Protein AF-A0A4Y7RB01-F1 (afdb_monomer)

InterPro domains:
  IPR008651 Uncharacterised protein family HicB [PF05534] (17-64)
  IPR010985 Ribbon-helix-helix [SSF47598] (28-71)
  IPR013321 Arc-type ribbon-helix-helix [G3DSA:1.10.1220.10] (18-71)

Mean predicted aligned error: 14.1 Å

pLDDT: mean 80.07, std 17.85, range [34.03, 98.19]

Solvent-accessible surface area (backbone atoms only — not comparable to full-atom values): 5569 Å² total; per-residue (Å²): 112,75,65,58,55,52,49,56,52,50,56,50,39,61,72,72,68,51,86,74,77,71,80,74,73,95,69,83,76,83,86,74,81,87,84,88,75,58,71,68,60,54,49,54,49,48,54,51,12,54,76,71,74,46,54,54,68,58,43,50,51,52,52,52,27,60,74,71,70,44,85,83,76,92,79,82,79,91,85,77,93,78,132

Sequence (83 aa):
MIQDAKRGWLDIALQDGETIPEPTRAEEYSGKFNIRMPRSLHRTLVEKAKEENVSLNQYINYQLARGVGHPFNTVKSKNNIKS

Organism: NCBI:txid78350

Radius of gyration: 23.34 Å; Cα contacts 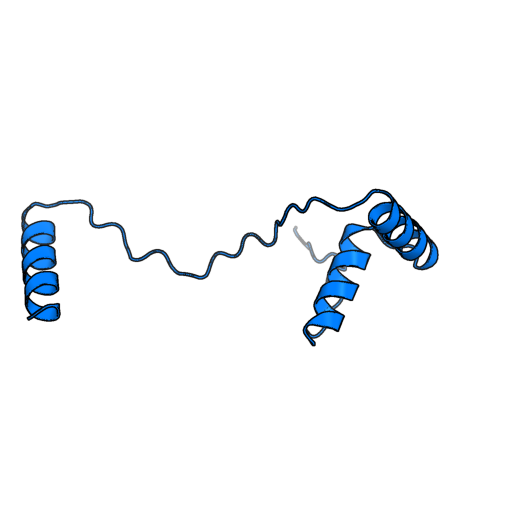(8 Å, |Δi|>4): 24; chains: 1; bounding box: 48×59×41 Å

Foldseek 3Di:
DVVVVVVVVVVVCVVVVHDDDDDPPPDPDVV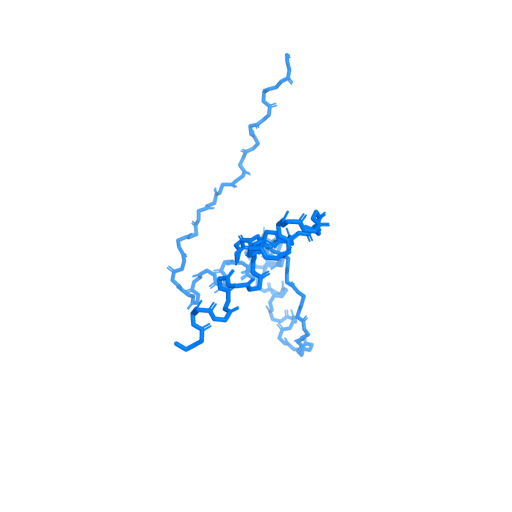DDDDDDDPVVVVVLCVVCVVVVHDSVVSVVVVVCVVVVNDDDPDDDDDDDDD

Structure (mmCIF, N/CA/C/O backbone):
data_AF-A0A4Y7RB01-F1
#
_entry.id   AF-A0A4Y7RB01-F1
#
loop_
_atom_site.group_PDB
_atom_site.id
_atom_site.type_symbol
_atom_site.label_atom_id
_atom_site.label_alt_id
_atom_site.label_comp_id
_atom_site.label_asym_id
_atom_site.label_entity_id
_atom_site.label_seq_id
_atom_site.pdbx_PDB_ins_code
_atom_site.Cartn_x
_atom_site.Cartn_y
_atom_site.Cartn_z
_atom_site.occupancy
_atom_site.B_iso_or_equiv
_atom_site.auth_seq_id
_atom_site.auth_comp_id
_atom_site.auth_asym_id
_atom_site.auth_atom_id
_atom_site.pdbx_PDB_model_num
ATOM 1 N N . MET A 1 1 ? -32.286 -33.884 9.780 1.00 66.31 1 MET A N 1
ATOM 2 C CA . MET A 1 1 ? -31.233 -34.458 10.653 1.00 66.31 1 MET A CA 1
ATOM 3 C C . MET A 1 1 ? -30.253 -33.403 11.173 1.00 66.31 1 MET A C 1
ATOM 5 O O . MET A 1 1 ? -30.302 -33.139 12.361 1.00 66.31 1 MET A O 1
ATOM 9 N N . ILE A 1 2 ? -29.420 -32.729 10.358 1.00 71.94 2 ILE A N 1
ATOM 10 C CA . ILE A 1 2 ? -28.493 -31.696 10.896 1.00 71.94 2 ILE A CA 1
ATOM 11 C C . ILE A 1 2 ? -29.204 -30.398 11.337 1.00 71.94 2 ILE A C 1
ATOM 13 O O . ILE A 1 2 ? -28.753 -29.721 12.251 1.00 71.94 2 ILE A O 1
ATOM 17 N N . GLN A 1 3 ? -30.312 -30.036 10.681 1.00 76.69 3 GLN A N 1
ATOM 18 C CA . GLN A 1 3 ? -31.047 -28.797 10.970 1.00 76.69 3 GLN A CA 1
ATOM 19 C C . GLN A 1 3 ? -31.889 -28.908 12.244 1.00 76.69 3 GLN A C 1
ATOM 21 O O . GLN A 1 3 ? -31.977 -27.956 13.011 1.00 76.69 3 GLN A O 1
ATOM 26 N N . ASP A 1 4 ? -32.448 -30.089 12.496 1.00 80.31 4 ASP A N 1
ATOM 27 C CA . ASP A 1 4 ? -33.249 -30.367 13.691 1.00 80.31 4 ASP A CA 1
ATOM 28 C C . ASP A 1 4 ? -32.369 -30.380 14.945 1.00 80.31 4 ASP A C 1
ATOM 30 O O . ASP A 1 4 ? -32.736 -29.801 15.961 1.00 80.31 4 ASP A O 1
ATOM 34 N N . ALA A 1 5 ? -31.153 -30.932 14.837 1.00 80.06 5 ALA A N 1
ATOM 35 C CA . ALA A 1 5 ? -30.152 -30.877 15.901 1.00 80.06 5 ALA A CA 1
ATOM 36 C C . ALA A 1 5 ? -29.717 -29.436 16.228 1.00 80.06 5 ALA A C 1
ATOM 38 O O . ALA A 1 5 ? -29.561 -29.090 17.395 1.00 80.06 5 ALA A O 1
ATOM 39 N N . LYS A 1 6 ? -29.569 -28.573 15.210 1.00 80.75 6 LYS A N 1
ATOM 40 C CA . LYS A 1 6 ? -29.251 -27.148 15.407 1.00 80.75 6 LYS A CA 1
ATOM 41 C C . LYS A 1 6 ? -30.374 -26.394 16.114 1.00 80.75 6 LYS A C 1
ATOM 43 O O . LYS A 1 6 ? -30.084 -25.597 16.996 1.00 80.75 6 LYS A O 1
ATOM 48 N N . ARG A 1 7 ? -31.634 -26.645 15.737 1.00 81.56 7 ARG A N 1
ATOM 49 C CA . ARG A 1 7 ? -32.801 -26.030 16.392 1.00 81.56 7 ARG A CA 1
ATOM 50 C C . ARG A 1 7 ? -32.927 -26.475 17.843 1.00 81.56 7 ARG A C 1
ATOM 52 O O . ARG A 1 7 ? -32.995 -25.622 18.712 1.00 81.56 7 ARG A O 1
ATOM 59 N N . GLY A 1 8 ? -32.847 -27.783 18.098 1.00 84.12 8 GLY A N 1
ATOM 60 C CA . GLY A 1 8 ? -32.942 -28.315 19.459 1.00 84.12 8 GLY A CA 1
ATOM 61 C C . GLY A 1 8 ? -31.851 -27.775 20.385 1.00 84.12 8 GLY A C 1
ATOM 62 O O . GLY A 1 8 ? -32.130 -27.442 21.530 1.00 84.12 8 GLY A O 1
ATOM 63 N N . TRP A 1 9 ? -30.622 -27.621 19.883 1.00 82.00 9 TRP A N 1
ATOM 64 C CA . TRP A 1 9 ? -29.548 -26.988 20.650 1.00 82.00 9 TRP A CA 1
ATOM 65 C C . TRP A 1 9 ? -29.823 -25.505 20.943 1.00 82.00 9 TRP A C 1
ATOM 67 O O . TRP A 1 9 ? -29.591 -25.055 22.061 1.00 82.00 9 TRP A O 1
ATOM 77 N N . LEU A 1 10 ? -30.342 -24.757 19.963 1.00 82.19 10 LEU A N 1
ATOM 78 C CA . LEU A 1 10 ? -30.646 -23.333 20.119 1.00 82.19 10 LEU A CA 1
ATOM 79 C C . LEU A 1 10 ? -31.783 -23.094 21.125 1.00 82.19 10 LEU A C 1
ATOM 81 O O . LEU A 1 10 ? -31.685 -22.184 21.941 1.00 82.19 10 LEU A O 1
ATOM 85 N N . ASP A 1 11 ? -32.824 -23.929 21.093 1.00 83.00 11 ASP A N 1
ATOM 86 C CA . ASP A 1 11 ? -33.971 -23.841 22.004 1.00 83.00 11 ASP A CA 1
ATOM 87 C C . ASP A 1 11 ? -33.551 -24.080 23.465 1.00 83.00 11 ASP A C 1
ATOM 89 O O . ASP A 1 11 ? -33.960 -23.334 24.354 1.00 83.00 11 ASP A O 1
ATOM 93 N N . ILE A 1 12 ? -32.681 -25.071 23.706 1.00 84.06 12 ILE A N 1
ATOM 94 C CA . ILE A 1 12 ? -32.131 -25.361 25.041 1.00 84.06 12 ILE A CA 1
ATOM 95 C C . ILE A 1 12 ? -31.229 -24.214 25.512 1.00 84.06 12 ILE A C 1
ATOM 97 O O . ILE A 1 12 ? -31.383 -23.735 26.630 1.00 84.06 12 ILE A O 1
ATOM 101 N N . ALA A 1 13 ? -30.335 -23.720 24.648 1.00 80.00 13 ALA A N 1
ATOM 102 C CA . ALA A 1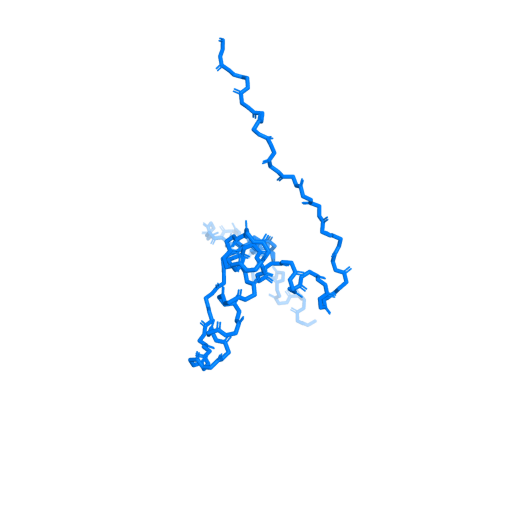 13 ? -29.437 -22.618 24.993 1.00 80.00 13 ALA A CA 1
ATOM 103 C C . ALA A 1 13 ? -30.202 -21.323 25.340 1.00 80.00 13 ALA A C 1
ATOM 105 O O . ALA A 1 13 ? -29.828 -20.611 26.270 1.00 80.00 13 ALA A O 1
ATOM 106 N N . LEU A 1 14 ? -31.305 -21.036 24.637 1.00 78.88 14 LEU A N 1
ATOM 107 C CA . LEU A 1 14 ? -32.187 -19.910 24.960 1.00 78.88 14 LEU A CA 1
ATOM 108 C C . LEU A 1 14 ? -32.923 -20.107 26.293 1.00 78.88 14 LEU A C 1
ATOM 110 O O . LEU A 1 14 ? -33.105 -19.142 27.036 1.00 78.88 14 LEU A O 1
ATOM 114 N N . GLN A 1 15 ? -33.345 -21.337 26.598 1.00 80.56 15 GLN A N 1
ATOM 115 C CA . GLN A 1 15 ? -34.044 -21.668 27.840 1.00 80.56 15 GLN A CA 1
ATOM 116 C C . GLN A 1 15 ? -33.126 -21.586 29.070 1.00 80.56 15 GLN A C 1
ATOM 118 O O . GLN A 1 15 ? -33.561 -21.113 30.120 1.00 80.56 15 GLN A O 1
ATOM 123 N N . ASP A 1 16 ? -31.863 -21.984 28.922 1.00 81.06 16 ASP A N 1
ATOM 124 C CA . ASP A 1 16 ? -30.856 -21.959 29.991 1.00 81.06 16 ASP A CA 1
ATOM 125 C C . ASP A 1 16 ? -30.252 -20.558 30.219 1.00 81.06 16 ASP A C 1
ATOM 127 O O . ASP A 1 16 ? -29.429 -20.367 31.115 1.00 81.06 16 ASP A O 1
ATOM 131 N N . GLY A 1 17 ? -30.678 -19.553 29.441 1.00 73.69 17 GLY A N 1
ATOM 132 C CA . GLY A 1 17 ? -30.181 -18.178 29.547 1.00 73.69 17 GLY A CA 1
ATOM 133 C C . GLY A 1 17 ? -28.718 -18.026 29.124 1.00 73.69 17 GLY A C 1
ATOM 134 O O . GLY A 1 17 ? -28.063 -17.051 29.503 1.00 73.69 17 GLY A O 1
ATOM 135 N N . GLU A 1 18 ? -28.199 -18.984 28.356 1.00 71.56 18 GLU A N 1
ATOM 136 C CA . GLU A 1 18 ? -26.839 -18.959 27.832 1.00 71.56 18 GLU A CA 1
ATOM 137 C C . GLU A 1 18 ? -26.660 -17.779 26.870 1.00 71.56 18 GLU A C 1
ATOM 139 O O . GLU A 1 18 ? -27.532 -17.446 26.060 1.00 71.56 18 GLU A O 1
ATOM 144 N N . THR A 1 19 ? -25.501 -17.123 26.946 1.00 68.88 19 THR A N 1
ATOM 145 C CA . THR A 1 19 ? -25.195 -15.996 26.058 1.00 68.88 19 THR A CA 1
ATOM 146 C C . THR A 1 19 ? -24.819 -16.545 24.688 1.00 68.88 19 THR A C 1
ATOM 148 O O . THR A 1 19 ? -23.654 -16.835 24.419 1.00 68.88 19 THR A O 1
ATOM 151 N N . ILE A 1 20 ? -25.812 -16.711 23.815 1.00 73.31 20 ILE A N 1
ATOM 152 C CA . ILE A 1 20 ? -25.587 -17.141 22.435 1.00 73.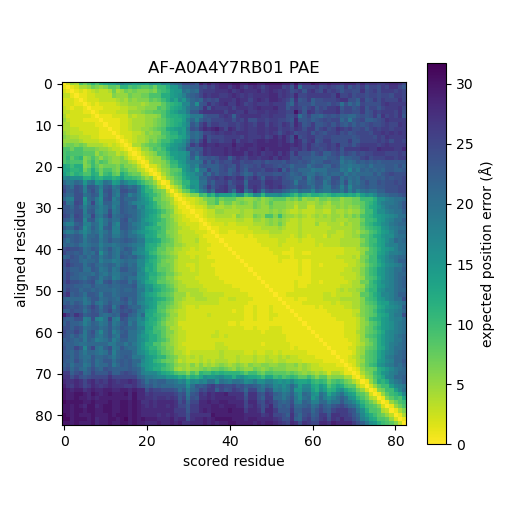31 20 ILE A CA 1
ATOM 153 C C . ILE A 1 20 ? -24.883 -15.995 21.697 1.00 73.31 20 ILE A C 1
ATOM 155 O O . ILE A 1 20 ? -25.480 -14.927 21.534 1.00 73.31 20 ILE A O 1
ATOM 159 N N . PRO A 1 21 ? -23.628 -16.172 21.243 1.00 70.44 21 PRO A N 1
ATOM 160 C CA . PRO A 1 21 ? -22.976 -15.154 20.441 1.00 70.44 21 PRO A CA 1
ATOM 161 C C . PRO A 1 21 ? -23.756 -15.003 19.136 1.00 70.44 21 PRO A C 1
ATOM 163 O O . PRO A 1 21 ? -23.996 -15.986 18.428 1.00 70.44 21 PRO A O 1
ATOM 166 N N . GLU A 1 22 ? -24.155 -13.773 18.814 1.00 70.25 22 GLU A N 1
ATOM 167 C CA . GLU A 1 22 ? -24.746 -13.498 17.511 1.00 70.25 22 GLU A CA 1
ATOM 168 C C . GLU A 1 22 ? -23.779 -13.957 16.410 1.00 70.25 22 GLU A C 1
ATOM 170 O O . GLU A 1 22 ? -22.556 -13.823 16.568 1.00 70.25 22 GLU A O 1
ATOM 175 N N . PRO A 1 23 ? -24.291 -14.509 15.292 1.00 68.94 23 PRO A N 1
ATOM 176 C CA . PRO A 1 23 ? -23.448 -14.827 14.154 1.00 68.94 23 PRO A CA 1
ATOM 177 C C . PRO A 1 23 ? -22.671 -13.566 13.791 1.00 68.94 23 PRO A C 1
ATOM 179 O O . PRO A 1 23 ? -23.259 -12.541 13.446 1.00 68.94 23 PRO A O 1
ATOM 182 N N . THR A 1 24 ? -21.346 -13.630 13.925 1.00 59.50 24 THR A N 1
ATOM 183 C CA . THR A 1 24 ? -20.482 -12.496 13.618 1.00 59.50 24 THR A CA 1
ATOM 184 C C . THR A 1 24 ? -20.805 -12.069 12.194 1.00 59.50 24 THR A C 1
ATOM 186 O O . THR A 1 24 ? -20.681 -12.880 11.271 1.00 59.50 24 THR A O 1
ATOM 189 N N . ARG A 1 25 ? -21.268 -10.825 12.002 1.00 60.28 25 ARG A N 1
ATOM 190 C CA . ARG A 1 25 ? -21.401 -10.265 10.655 1.00 60.28 25 ARG A CA 1
ATOM 191 C C . ARG A 1 25 ? -20.067 -10.489 9.961 1.00 60.28 25 ARG A C 1
ATOM 193 O O . ARG A 1 25 ? -19.034 -10.062 10.470 1.00 60.28 25 ARG A O 1
ATOM 200 N N . ALA A 1 26 ? -20.079 -11.162 8.820 1.00 56.38 26 ALA A N 1
ATOM 201 C CA . ALA A 1 26 ? -18.879 -11.549 8.085 1.00 56.38 26 ALA A CA 1
ATOM 202 C C . ALA A 1 26 ? -18.063 -10.350 7.532 1.00 56.38 26 ALA A C 1
ATOM 204 O O . ALA A 1 26 ? -17.204 -10.533 6.676 1.00 56.38 26 ALA A O 1
ATOM 205 N N . GLU A 1 27 ? -18.336 -9.116 7.965 1.00 58.00 27 GLU A N 1
ATOM 206 C CA . GLU A 1 27 ? -18.244 -7.924 7.115 1.00 58.00 27 GLU A CA 1
ATOM 207 C C . GLU A 1 27 ? -17.550 -6.715 7.758 1.00 58.00 27 GLU A C 1
ATOM 209 O O . GLU A 1 27 ? -17.455 -5.663 7.126 1.00 58.00 27 GLU A O 1
ATOM 214 N N . GLU A 1 28 ? -16.995 -6.823 8.966 1.00 63.81 28 GLU A N 1
ATOM 215 C CA . GLU A 1 28 ? -16.149 -5.745 9.497 1.00 63.81 28 GLU A CA 1
ATOM 216 C C . GLU A 1 28 ? -14.707 -5.879 8.986 1.00 63.81 28 GLU A C 1
ATOM 218 O O . GLU A 1 28 ? -13.786 -6.316 9.679 1.00 63.81 28 GLU A O 1
ATOM 223 N N . TYR A 1 29 ? -14.490 -5.494 7.727 1.00 78.00 29 TYR A N 1
ATOM 224 C CA . TYR A 1 29 ? -13.146 -5.393 7.163 1.00 78.00 29 TYR A CA 1
ATOM 225 C C . TYR A 1 29 ? -12.438 -4.157 7.721 1.00 78.00 29 TYR A C 1
ATOM 227 O O . TYR A 1 29 ? -12.748 -3.022 7.368 1.00 78.00 29 TYR A O 1
ATOM 235 N N . SER A 1 30 ? -11.423 -4.377 8.558 1.00 81.81 30 SER A N 1
ATOM 236 C CA . SER A 1 30 ? -10.676 -3.299 9.228 1.00 81.81 30 SER A CA 1
ATOM 237 C C . SER A 1 30 ? -9.930 -2.342 8.282 1.00 81.81 30 SER A C 1
ATOM 239 O O . SER A 1 30 ? -9.421 -1.311 8.727 1.00 81.81 30 SER A O 1
ATOM 241 N N . GLY A 1 31 ? -9.780 -2.702 7.000 1.00 84.62 31 GLY A N 1
ATOM 242 C CA . GLY A 1 31 ? -8.982 -1.969 6.011 1.00 84.62 31 GLY A CA 1
ATOM 243 C C . GLY A 1 31 ? -7.476 -1.945 6.306 1.00 84.62 31 GLY A C 1
ATOM 244 O O . GLY A 1 31 ? -6.706 -1.377 5.534 1.00 84.62 31 GLY A O 1
ATOM 245 N N . LYS A 1 32 ? -7.034 -2.560 7.410 1.00 86.56 32 LYS A N 1
ATOM 246 C CA . LYS A 1 32 ? -5.628 -2.683 7.789 1.00 86.56 32 LYS A CA 1
ATOM 247 C C . LYS A 1 32 ? -5.142 -4.063 7.386 1.00 86.56 32 LYS A C 1
ATOM 249 O O . LYS A 1 32 ? -5.687 -5.071 7.824 1.00 86.56 32 LYS A O 1
ATOM 254 N N . PHE A 1 33 ? -4.081 -4.108 6.598 1.00 84.56 33 PHE A N 1
ATOM 255 C CA . PHE A 1 33 ? -3.428 -5.355 6.238 1.00 84.56 33 PHE A CA 1
ATOM 256 C C . PHE A 1 33 ? -1.913 -5.163 6.333 1.00 84.56 33 PHE A C 1
ATOM 258 O O . PHE A 1 33 ? -1.384 -4.126 5.936 1.00 84.56 33 PHE A O 1
ATOM 265 N N . ASN A 1 34 ? -1.218 -6.136 6.919 1.00 90.56 34 ASN A N 1
ATOM 266 C CA . ASN A 1 34 ? 0.234 -6.114 7.071 1.00 90.56 34 ASN A CA 1
ATOM 267 C C . ASN A 1 34 ? 0.826 -7.258 6.245 1.00 90.56 34 ASN A C 1
ATOM 269 O O . ASN A 1 34 ? 0.398 -8.403 6.389 1.00 90.56 34 ASN A O 1
ATOM 273 N N . ILE A 1 35 ? 1.790 -6.954 5.378 1.00 91.25 35 ILE A N 1
ATOM 274 C CA . ILE A 1 35 ? 2.415 -7.931 4.481 1.00 91.25 35 ILE A CA 1
ATOM 275 C C . ILE A 1 35 ? 3.930 -7.901 4.624 1.00 91.25 35 ILE A C 1
ATOM 277 O O . ILE A 1 35 ? 4.540 -6.852 4.820 1.00 91.25 35 ILE A O 1
ATOM 281 N N . ARG A 1 36 ? 4.552 -9.074 4.484 1.00 95.38 36 ARG A N 1
ATOM 282 C CA . ARG A 1 36 ? 6.002 -9.188 4.307 1.00 95.38 36 ARG A CA 1
ATOM 283 C C . ARG A 1 36 ? 6.321 -9.244 2.823 1.00 95.38 36 ARG A C 1
ATOM 285 O O . ARG A 1 36 ? 5.621 -9.907 2.066 1.00 95.38 36 ARG A O 1
ATOM 292 N N . MET A 1 37 ? 7.401 -8.582 2.423 1.00 95.31 37 MET A N 1
ATOM 293 C CA . MET A 1 37 ? 7.826 -8.534 1.028 1.00 95.31 37 MET A CA 1
ATOM 294 C C . MET A 1 37 ? 9.349 -8.424 0.893 1.00 95.31 37 MET A C 1
ATOM 296 O O . MET A 1 37 ? 10.005 -7.911 1.805 1.00 95.31 37 MET A O 1
ATOM 300 N N . PRO A 1 38 ? 9.931 -8.880 -0.231 1.00 98.12 38 PRO A N 1
ATOM 301 C CA . PRO A 1 38 ? 11.355 -8.711 -0.499 1.00 98.12 38 PRO A CA 1
ATOM 302 C C . PRO A 1 38 ? 11.779 -7.235 -0.507 1.00 98.12 38 PRO A C 1
ATOM 304 O O . PRO A 1 38 ? 11.034 -6.360 -0.956 1.00 98.12 38 PRO A O 1
ATOM 307 N N . ARG A 1 39 ? 13.020 -6.961 -0.078 1.00 97.56 39 ARG A N 1
ATOM 308 C CA . ARG A 1 39 ? 13.587 -5.596 -0.049 1.00 97.56 39 ARG A CA 1
ATOM 309 C C . ARG A 1 39 ? 13.603 -4.926 -1.425 1.00 97.56 39 ARG A C 1
ATOM 311 O O . ARG A 1 39 ? 13.395 -3.720 -1.507 1.00 97.56 39 ARG A O 1
ATOM 318 N N . SER A 1 40 ? 13.832 -5.701 -2.485 1.00 98.12 40 SER A N 1
ATOM 319 C CA . SER A 1 40 ? 13.821 -5.214 -3.868 1.00 98.12 40 SER A CA 1
ATOM 320 C C . SER A 1 40 ? 12.451 -4.666 -4.264 1.00 98.12 40 SER A C 1
ATOM 322 O O . SER A 1 40 ? 12.368 -3.539 -4.738 1.00 98.12 40 SER A O 1
ATOM 324 N N . LEU A 1 41 ? 11.373 -5.408 -3.986 1.00 97.19 41 LEU A N 1
ATOM 325 C CA . LEU A 1 41 ? 10.013 -4.968 -4.297 1.00 97.19 41 LEU A CA 1
ATOM 326 C C . LEU A 1 41 ? 9.622 -3.733 -3.478 1.00 97.19 41 LEU A C 1
ATOM 328 O O . LEU A 1 41 ? 9.083 -2.779 -4.032 1.00 97.19 41 LEU A O 1
ATOM 332 N N . HIS A 1 42 ? 9.940 -3.718 -2.180 1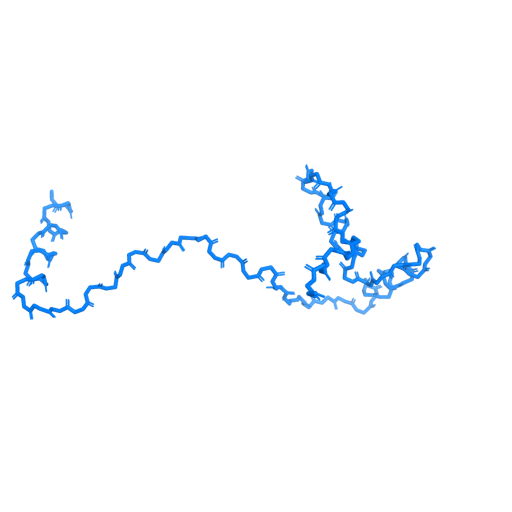.00 97.44 42 HIS A N 1
ATOM 333 C CA . HIS A 1 42 ? 9.699 -2.545 -1.337 1.00 97.44 42 HIS A CA 1
ATOM 334 C C . HIS A 1 42 ? 10.390 -1.293 -1.900 1.00 97.44 42 HIS A C 1
ATOM 336 O O . HIS A 1 42 ? 9.769 -0.235 -1.988 1.00 97.44 42 HIS A O 1
ATOM 342 N N . ARG A 1 43 ? 11.654 -1.416 -2.335 1.00 98.00 43 ARG A N 1
ATOM 343 C CA . ARG A 1 43 ? 12.400 -0.314 -2.956 1.00 98.00 43 ARG A CA 1
ATOM 344 C C . ARG A 1 43 ? 11.682 0.228 -4.192 1.00 98.00 43 ARG A C 1
ATOM 346 O O . ARG A 1 43 ? 11.447 1.430 -4.258 1.00 98.00 43 ARG A O 1
ATOM 353 N N . THR A 1 44 ? 11.291 -0.647 -5.117 1.00 97.88 44 THR A N 1
ATOM 354 C CA . THR A 1 44 ? 10.585 -0.245 -6.341 1.00 97.88 44 THR A CA 1
ATOM 355 C C . THR A 1 44 ? 9.275 0.483 -6.035 1.00 97.88 44 THR A C 1
ATOM 357 O O . THR A 1 44 ? 8.987 1.504 -6.654 1.00 97.88 44 THR A O 1
ATOM 360 N N . LEU A 1 45 ? 8.491 0.007 -5.060 1.00 97.00 45 LEU A N 1
ATOM 361 C CA . LEU A 1 45 ? 7.238 0.669 -4.679 1.00 97.00 45 LEU A CA 1
ATOM 362 C C . LEU A 1 45 ? 7.473 2.053 -4.060 1.00 97.00 45 LEU A C 1
ATOM 364 O O . LEU A 1 45 ? 6.723 2.983 -4.345 1.00 97.00 45 LEU A O 1
ATOM 368 N N . VAL A 1 46 ? 8.514 2.207 -3.235 1.00 97.44 46 VAL A N 1
ATOM 369 C CA . VAL A 1 46 ? 8.871 3.500 -2.631 1.00 97.44 46 VAL A CA 1
ATOM 370 C C . VAL A 1 46 ? 9.351 4.498 -3.682 1.00 97.44 46 VAL A C 1
ATOM 372 O O . VAL A 1 46 ? 8.973 5.665 -3.616 1.00 97.44 46 VAL A O 1
ATOM 375 N N . GLU A 1 47 ? 10.175 4.067 -4.638 1.00 98.19 47 GLU A N 1
ATOM 376 C CA . GLU A 1 47 ? 10.646 4.923 -5.734 1.00 98.19 47 GLU A CA 1
ATOM 377 C C . GLU A 1 47 ? 9.466 5.410 -6.587 1.00 98.19 47 GLU A C 1
ATOM 379 O O . GLU A 1 47 ? 9.318 6.614 -6.789 1.00 98.19 47 GLU A O 1
ATOM 384 N N . LYS A 1 48 ? 8.549 4.511 -6.963 1.00 97.81 48 LYS A N 1
ATOM 385 C CA . LYS A 1 48 ? 7.343 4.865 -7.728 1.00 97.81 48 LYS A CA 1
ATOM 386 C C . LYS A 1 48 ? 6.399 5.806 -6.978 1.00 97.81 48 LYS A C 1
ATOM 388 O O . LYS A 1 48 ? 5.926 6.782 -7.548 1.00 97.81 48 LYS A O 1
ATOM 393 N N . ALA A 1 49 ? 6.176 5.569 -5.685 1.00 97.50 49 ALA A N 1
ATOM 394 C CA . ALA A 1 49 ? 5.358 6.463 -4.866 1.00 97.50 49 ALA A CA 1
ATOM 395 C C . ALA A 1 49 ? 5.954 7.883 -4.788 1.00 97.50 49 ALA A C 1
ATOM 397 O O . ALA A 1 49 ? 5.217 8.867 -4.819 1.00 97.50 49 ALA A O 1
ATOM 398 N N . LYS A 1 50 ? 7.291 7.995 -4.727 1.00 97.19 50 LYS A N 1
ATOM 399 C CA . LYS A 1 50 ? 7.992 9.287 -4.759 1.00 97.19 50 LYS A CA 1
ATOM 400 C C . LYS A 1 50 ? 7.870 9.981 -6.115 1.00 97.19 50 LYS A C 1
ATOM 402 O O . LYS A 1 50 ? 7.626 11.182 -6.128 1.00 97.19 50 LYS A O 1
ATOM 407 N N . GLU A 1 51 ? 8.016 9.248 -7.222 1.00 97.62 51 GLU A N 1
ATOM 408 C CA . GLU A 1 51 ? 7.823 9.781 -8.585 1.00 97.62 51 GLU A CA 1
ATOM 409 C C . GLU A 1 51 ? 6.427 10.409 -8.744 1.00 97.62 51 GLU A C 1
ATOM 411 O O . GLU A 1 51 ? 6.291 11.497 -9.301 1.00 97.62 51 GLU A O 1
ATOM 416 N N . GLU A 1 52 ? 5.401 9.770 -8.180 1.00 94.81 52 GLU A N 1
ATOM 417 C CA . GLU A 1 52 ? 4.013 10.251 -8.207 1.00 94.81 52 GLU A CA 1
ATOM 418 C C . GLU A 1 52 ? 3.679 11.273 -7.103 1.00 94.81 52 GLU A C 1
ATOM 420 O O . GLU A 1 52 ? 2.554 11.764 -7.042 1.00 94.81 52 GLU A O 1
ATOM 425 N N . ASN A 1 53 ? 4.639 11.634 -6.242 1.00 96.06 53 ASN 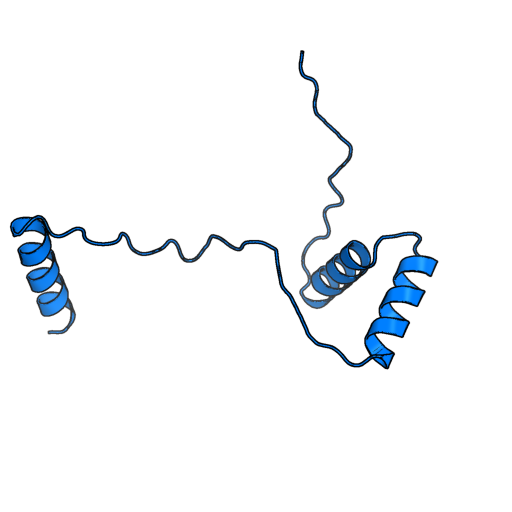A N 1
ATOM 426 C CA . ASN A 1 53 ? 4.446 12.535 -5.098 1.00 96.06 53 ASN A CA 1
ATOM 427 C C . ASN A 1 53 ? 3.308 12.105 -4.145 1.00 96.06 53 ASN A C 1
ATOM 429 O O . ASN A 1 53 ? 2.573 12.937 -3.608 1.00 96.06 53 ASN A O 1
ATOM 433 N N . VAL A 1 54 ? 3.175 10.799 -3.892 1.00 95.56 54 VAL A N 1
ATOM 434 C CA . VAL A 1 54 ? 2.173 10.227 -2.976 1.00 95.56 54 VAL A CA 1
ATOM 435 C C . VAL A 1 54 ? 2.822 9.391 -1.873 1.00 95.56 54 VAL A C 1
ATOM 437 O O . VAL A 1 54 ? 3.978 8.977 -1.949 1.00 95.56 54 VAL A O 1
ATOM 440 N N . SER A 1 55 ? 2.065 9.106 -0.810 1.00 95.75 55 SER A N 1
ATOM 441 C CA . SER A 1 55 ? 2.526 8.154 0.208 1.00 95.75 55 SER A CA 1
ATOM 442 C C . SER A 1 55 ? 2.600 6.729 -0.356 1.00 95.75 55 SER A C 1
ATOM 444 O O . SER A 1 55 ? 1.800 6.351 -1.214 1.00 95.75 55 SER A O 1
ATOM 446 N N . LEU A 1 56 ? 3.499 5.898 0.184 1.00 95.12 56 LEU A N 1
ATOM 447 C CA . LEU A 1 56 ? 3.605 4.484 -0.198 1.00 95.12 56 LEU A CA 1
ATOM 448 C C . LEU A 1 56 ? 2.262 3.747 -0.054 1.00 95.12 56 LEU A C 1
ATOM 450 O O . LEU A 1 56 ? 1.879 2.992 -0.940 1.00 95.12 56 LEU A O 1
ATOM 454 N N . ASN A 1 57 ? 1.519 4.005 1.027 1.00 93.62 57 ASN A N 1
ATOM 455 C CA . ASN A 1 57 ? 0.213 3.381 1.253 1.00 93.62 57 ASN A CA 1
ATOM 456 C C . ASN A 1 57 ? -0.812 3.794 0.190 1.00 93.62 57 ASN A C 1
ATOM 458 O O . ASN A 1 57 ? -1.590 2.962 -0.268 1.00 93.62 57 ASN A O 1
ATOM 462 N N . GLN A 1 58 ? -0.807 5.063 -0.225 1.00 93.25 58 GLN A N 1
ATOM 463 C CA . GLN A 1 58 ? -1.687 5.542 -1.289 1.00 93.25 58 GLN A CA 1
ATOM 464 C C . GLN A 1 58 ? -1.334 4.903 -2.633 1.00 93.25 58 GLN A C 1
ATOM 466 O O . GLN A 1 58 ? -2.235 4.449 -3.336 1.00 93.25 58 GLN A O 1
ATOM 471 N N . TYR A 1 59 ? -0.041 4.808 -2.950 1.00 95.38 59 TYR A N 1
ATOM 472 C CA . TYR A 1 59 ? 0.429 4.125 -4.152 1.00 95.38 59 TYR A CA 1
ATOM 473 C C . TYR A 1 59 ? 0.031 2.642 -4.149 1.00 95.38 59 TYR A C 1
ATOM 475 O O . TYR A 1 59 ? -0.536 2.148 -5.119 1.00 95.38 59 TYR A O 1
ATOM 483 N N . ILE A 1 60 ? 0.232 1.932 -3.035 1.00 94.50 60 ILE A N 1
ATOM 484 C CA . ILE A 1 60 ? -0.182 0.527 -2.900 1.00 94.50 60 ILE A CA 1
ATOM 485 C C . ILE A 1 60 ? -1.696 0.383 -3.080 1.00 94.50 60 ILE A C 1
ATO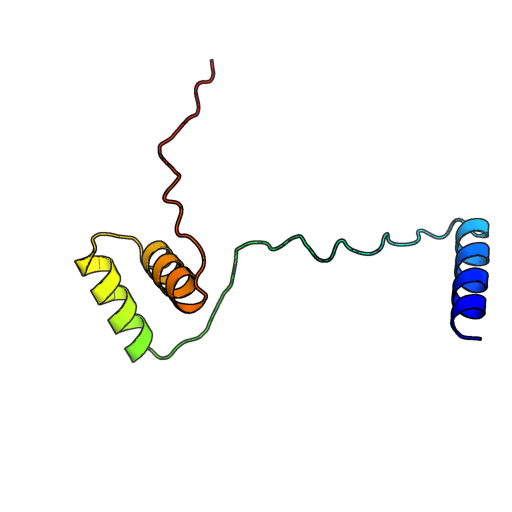M 487 O O . ILE A 1 60 ? -2.127 -0.478 -3.841 1.00 94.50 60 ILE A O 1
ATOM 491 N N . ASN A 1 61 ? -2.505 1.236 -2.449 1.00 93.25 61 ASN A N 1
ATOM 492 C CA . ASN A 1 61 ? -3.960 1.194 -2.610 1.00 93.25 61 ASN A CA 1
ATOM 493 C C . ASN A 1 61 ? -4.384 1.414 -4.065 1.00 93.25 61 ASN A C 1
ATOM 495 O O . ASN A 1 61 ? -5.261 0.708 -4.554 1.00 93.25 61 ASN A O 1
ATOM 499 N N . TYR A 1 62 ? -3.748 2.354 -4.765 1.00 93.56 62 TYR A N 1
ATOM 500 C CA . TYR A 1 62 ? -3.986 2.586 -6.188 1.00 93.56 62 TYR A CA 1
ATOM 501 C C . TYR A 1 62 ? -3.655 1.348 -7.031 1.00 93.56 62 TYR A C 1
ATOM 503 O O . TYR A 1 62 ? -4.473 0.914 -7.843 1.00 93.56 62 TYR A O 1
ATOM 511 N N . GLN A 1 63 ? -2.503 0.719 -6.789 1.00 94.19 63 GLN A N 1
ATOM 512 C CA . GLN A 1 63 ? -2.094 -0.492 -7.503 1.00 94.19 63 GLN A CA 1
ATOM 513 C C . GLN A 1 63 ? -3.001 -1.693 -7.198 1.00 94.19 63 GLN A C 1
ATOM 515 O O . GLN A 1 63 ? -3.340 -2.443 -8.114 1.00 94.19 63 GLN A O 1
ATOM 520 N N . LEU A 1 64 ? -3.439 -1.858 -5.946 1.00 93.94 64 LEU A N 1
ATOM 521 C CA . LEU A 1 64 ? -4.395 -2.897 -5.555 1.00 93.94 64 LEU A CA 1
ATOM 522 C C . LEU A 1 64 ? -5.755 -2.676 -6.216 1.00 93.94 64 LEU A C 1
ATOM 524 O O . LEU A 1 64 ? -6.289 -3.606 -6.815 1.00 93.94 64 LEU A O 1
ATOM 528 N N . ALA A 1 65 ? -6.278 -1.448 -6.168 1.00 93.62 65 ALA A N 1
ATOM 529 C CA . ALA A 1 65 ? -7.547 -1.100 -6.796 1.00 93.62 65 ALA A CA 1
ATOM 530 C C . ALA A 1 65 ? -7.510 -1.378 -8.303 1.00 93.62 65 ALA A C 1
ATOM 532 O O . ALA A 1 65 ? -8.402 -2.037 -8.832 1.00 93.62 65 ALA A O 1
ATOM 533 N N . ARG A 1 66 ? -6.428 -0.978 -8.980 1.00 93.12 66 ARG A N 1
ATOM 534 C CA . ARG A 1 66 ? -6.209 -1.289 -10.399 1.00 93.12 66 ARG A CA 1
ATOM 535 C C . ARG A 1 66 ? -6.152 -2.784 -10.680 1.00 93.12 66 ARG A C 1
ATOM 537 O O . ARG A 1 66 ? -6.763 -3.229 -11.644 1.00 93.12 66 ARG A O 1
ATOM 544 N N . GLY A 1 67 ? -5.431 -3.546 -9.857 1.00 94.56 67 GLY A N 1
ATOM 545 C CA . GLY A 1 67 ? -5.260 -4.987 -10.044 1.00 94.56 67 GLY A CA 1
ATOM 546 C C . GLY A 1 67 ? -6.565 -5.777 -9.942 1.00 94.56 67 GLY A C 1
ATOM 547 O O . GLY A 1 67 ? -6.717 -6.780 -10.633 1.00 94.56 67 GLY A O 1
ATOM 548 N N . VAL A 1 68 ? -7.515 -5.313 -9.125 1.00 94.31 68 VAL A N 1
ATOM 549 C CA . VAL A 1 68 ? -8.818 -5.976 -8.931 1.00 94.31 68 VAL A CA 1
ATOM 550 C C . VAL A 1 68 ? -9.972 -5.293 -9.675 1.00 94.31 68 VAL A C 1
ATOM 552 O O . VAL A 1 68 ? -11.119 -5.702 -9.526 1.00 94.31 68 VAL A O 1
ATOM 555 N N . GLY A 1 69 ? -9.697 -4.241 -10.453 1.00 91.06 69 GLY A N 1
ATOM 556 C CA . GLY A 1 69 ? -10.729 -3.460 -11.144 1.00 91.06 69 GLY A CA 1
ATOM 557 C C . GLY A 1 69 ? -11.640 -2.648 -10.211 1.00 91.06 69 GLY A C 1
ATOM 558 O O . GLY A 1 69 ? -12.774 -2.345 -10.573 1.00 91.06 69 GLY A O 1
ATOM 559 N N . HIS A 1 70 ? -11.175 -2.297 -9.009 1.00 87.88 70 HIS A N 1
ATOM 560 C CA . HIS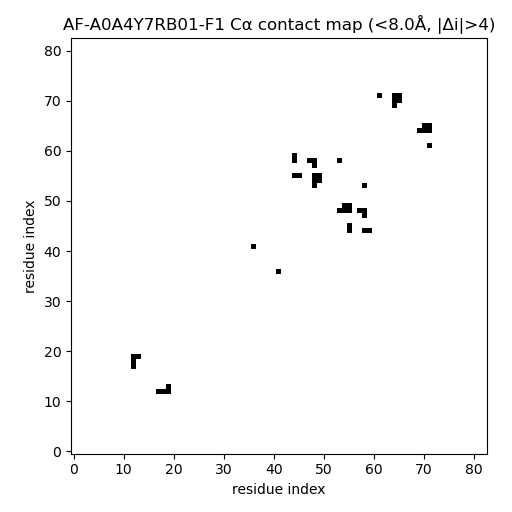 A 1 70 ? -11.932 -1.475 -8.069 1.00 87.88 70 HIS A CA 1
ATOM 561 C C . HIS A 1 70 ? -11.914 0.006 -8.494 1.00 87.88 70 HIS A C 1
ATOM 563 O O . HIS A 1 70 ? -10.835 0.546 -8.764 1.00 87.88 70 HIS A O 1
ATOM 569 N N . PRO A 1 71 ? -13.071 0.696 -8.521 1.00 81.06 71 PRO A N 1
ATOM 570 C CA . PRO A 1 71 ? -13.125 2.115 -8.849 1.00 81.06 71 PRO A CA 1
ATOM 571 C C . PRO A 1 71 ? -12.346 2.933 -7.812 1.00 81.06 71 PRO A C 1
ATOM 573 O O . PRO A 1 71 ? -12.664 2.934 -6.624 1.00 81.06 71 PRO A O 1
ATOM 576 N N . PHE A 1 72 ? -11.312 3.648 -8.254 1.00 67.00 72 PHE A N 1
ATOM 577 C CA . PHE A 1 72 ? -10.507 4.485 -7.369 1.00 67.00 72 PHE A CA 1
ATOM 578 C C . PHE A 1 72 ? -11.209 5.830 -7.150 1.00 67.00 72 PHE A C 1
ATOM 580 O O . PHE A 1 72 ? -11.125 6.719 -7.994 1.00 67.00 72 PHE A O 1
ATOM 587 N N . ASN A 1 73 ? -11.923 5.984 -6.032 1.00 59.72 73 ASN A N 1
ATOM 588 C CA . ASN A 1 73 ? -12.564 7.253 -5.686 1.00 59.72 73 ASN A CA 1
ATOM 589 C C . ASN A 1 73 ? -11.638 8.073 -4.771 1.00 59.72 73 ASN A C 1
ATOM 591 O O . ASN A 1 73 ? -11.447 7.750 -3.597 1.00 59.72 73 ASN A 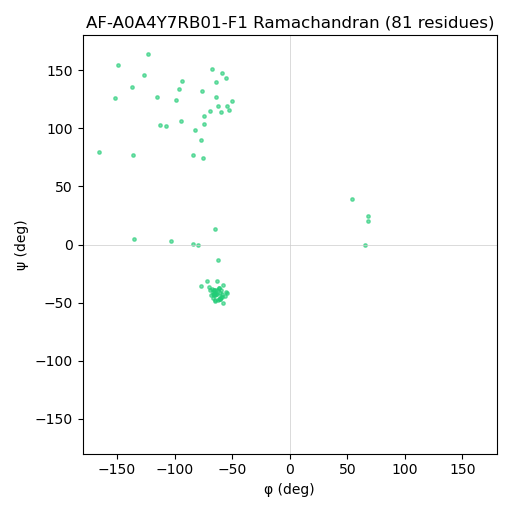O 1
ATOM 595 N N . THR A 1 74 ? -11.027 9.131 -5.305 1.00 53.88 74 THR A N 1
ATOM 596 C CA . THR A 1 74 ? -10.145 10.045 -4.563 1.00 53.88 74 THR A CA 1
ATOM 597 C C . THR A 1 74 ? -10.959 10.975 -3.664 1.00 53.88 74 THR A C 1
ATOM 599 O O . THR A 1 74 ? -11.116 12.155 -3.968 1.00 53.88 74 THR A O 1
ATOM 602 N N . VAL A 1 75 ? -11.492 10.479 -2.547 1.00 52.88 75 VAL A N 1
ATOM 603 C CA . VAL A 1 75 ? -12.162 11.345 -1.563 1.00 52.88 75 VAL A CA 1
ATOM 604 C C . VAL A 1 75 ? -11.363 11.402 -0.269 1.00 52.88 75 VAL A C 1
ATOM 606 O O . VAL A 1 75 ? -11.417 10.494 0.555 1.00 52.88 75 VAL A O 1
ATOM 609 N N . LYS A 1 76 ? -10.654 12.525 -0.094 1.00 43.97 76 LYS A N 1
ATOM 610 C CA . LYS A 1 76 ? -10.489 13.243 1.183 1.00 43.97 76 LYS A CA 1
ATOM 611 C C . LYS A 1 76 ? -9.915 14.646 0.922 1.00 43.97 76 LYS A C 1
ATOM 613 O O . LYS A 1 76 ? -8.733 14.895 1.129 1.00 43.97 76 LYS A O 1
ATOM 618 N N . SER A 1 77 ? -10.774 15.582 0.511 1.00 39.81 77 SER A N 1
ATOM 619 C CA . SER A 1 77 ? -10.628 16.971 0.962 1.00 39.81 77 SER A CA 1
ATOM 620 C C . SER A 1 77 ? -11.553 17.161 2.159 1.00 39.81 77 SER A C 1
ATOM 622 O O . SER A 1 77 ? -12.673 16.656 2.192 1.00 39.81 77 SER A O 1
ATOM 624 N N . LYS A 1 78 ? -11.012 17.787 3.192 1.00 42.75 78 LYS A N 1
ATOM 625 C CA . LYS A 1 78 ? -11.567 17.917 4.535 1.00 42.75 78 LYS A CA 1
ATOM 626 C C . LYS A 1 78 ? -12.923 18.635 4.499 1.00 42.75 78 LYS A C 1
ATOM 628 O O . LYS A 1 78 ? -12.954 19.834 4.271 1.00 42.75 78 LYS A O 1
ATOM 633 N N . ASN A 1 79 ? -14.002 17.936 4.843 1.00 37.72 79 ASN A N 1
ATOM 634 C CA . ASN A 1 79 ? -15.187 18.564 5.424 1.00 37.72 79 ASN A CA 1
ATOM 635 C C . ASN A 1 79 ? -15.231 18.197 6.906 1.00 37.72 79 ASN A C 1
ATOM 637 O O . ASN A 1 79 ? -15.607 17.088 7.272 1.00 37.72 79 ASN A O 1
ATOM 641 N N . ASN A 1 80 ? -14.822 19.142 7.748 1.00 34.03 80 ASN A N 1
ATOM 642 C CA . ASN A 1 80 ? -15.286 19.214 9.126 1.00 34.03 80 ASN A CA 1
ATOM 643 C C . ASN A 1 80 ? -15.599 20.686 9.419 1.00 34.03 80 ASN A C 1
ATOM 645 O O . ASN A 1 80 ? -14.807 21.411 10.013 1.00 34.03 80 ASN A O 1
ATOM 649 N N . ILE A 1 81 ? -16.753 21.124 8.911 1.00 44.81 81 ILE A N 1
ATOM 650 C CA . ILE A 1 81 ? -17.482 22.268 9.450 1.00 44.81 81 ILE A CA 1
ATOM 651 C C . ILE A 1 81 ? -18.126 21.768 10.750 1.00 44.81 81 ILE A C 1
ATOM 653 O O . ILE A 1 81 ? -19.086 21.001 10.715 1.00 44.81 81 ILE A O 1
ATOM 657 N N . LYS A 1 82 ? -17.537 22.162 11.876 1.00 43.47 82 LYS A N 1
ATOM 658 C CA . LYS A 1 82 ? -18.129 22.300 13.219 1.00 43.47 82 LYS A CA 1
ATOM 659 C C . LYS A 1 82 ? -17.284 23.404 13.876 1.00 43.47 82 LYS A C 1
ATOM 661 O O . LYS A 1 82 ? -16.066 23.277 13.846 1.00 43.47 82 LYS A O 1
ATOM 666 N N . SER A 1 83 ? -17.788 24.506 14.416 1.00 37.91 83 SER A N 1
ATOM 667 C CA . SER A 1 83 ? -19.112 24.906 14.886 1.00 37.91 83 SER A CA 1
ATOM 668 C C . SER A 1 83 ? -19.242 26.426 14.774 1.00 37.91 83 SER A C 1
ATOM 670 O O . SER A 1 83 ? -18.196 27.078 14.559 1.00 37.91 83 SER A O 1
#

Nearest PDB structures (foldseek):
  4hv0-assembly4_D  TM=7.598E-01  e=2.408E+00  Betalipothrixvirus pozzuoliense
  5x3t-assembly1_G  TM=7.325E-01  e=3.417E+00  Mycobacterium tuberculosis H37Rv
  8pv2-assembly1_CQ  TM=3.655E-01  e=4.215E+00  Thermochaetoides thermophila DSM 1495

Secondary structure (DSSP, 8-state):
-HHHHHHHHHHHHHHTT---PPPPPTT---S-------HHHHHHHHHHHHHTTS-HHHHHHHHHHHHHT-------S------